Protein AF-A0A355D6Q0-F1 (afdb_monomer_lite)

pLDDT: mean 88.58, std 8.07, range [58.34, 97.62]

Sequence (134 aa):
MRKIKDNILKTILWLSAAITALIIAIIVGYIFKKGFGLVDFNFIFGDYSPTNGGGIFPMIVTTLLTVILSLLISIPIGICGAIYLQEYAKQGRGVKLIRFATESLAGIPSIIYGLFGTVFFVSTLKLQFSIVSG

Radius of gyration: 23.19 Å; chains: 1; bounding box: 44×62×55 Å

Foldseek 3Di:
DVVVVVVVVVVVVVVVVVVVVVVVVVVVVVCCVVCVVLDDPQQDPFADDPPDNGHCPVVVVLVVVLVVVCCVPCVVCVVVVVCCLPPPDDPDPVSVVVVVVVVVVVPDDPVVVLVCLQCVCCVVVVNPDDSRSD

Secondary structure (DSSP, 8-state):
-HHHHHHHHHHHHHHHHHHHHHHHHHHHHHHHHHHGGG--HHHHHSPP-TTTT--SHHHHHHHHHHHHHHHHHHHHHHHHHHHIIIIIS-SSHHHHHHHHHHHHHHTS-HHHHHHHHIIIIIIIS---S-TT--

Structure (mmCIF, N/CA/C/O backbone):
data_AF-A0A355D6Q0-F1
#
_entry.id   AF-A0A355D6Q0-F1
#
loop_
_atom_site.group_PDB
_atom_site.id
_atom_site.type_symbol
_atom_site.label_atom_id
_atom_site.label_alt_id
_atom_site.label_comp_id
_atom_site.label_asym_id
_atom_site.label_entity_id
_atom_site.label_seq_id
_atom_site.pdbx_PDB_ins_code
_atom_site.Cartn_x
_atom_site.Cartn_y
_atom_site.Cartn_z
_atom_site.occupancy
_atom_site.B_iso_or_equiv
_atom_site.auth_seq_id
_atom_site.auth_comp_id
_atom_site.auth_asym_id
_atom_site.auth_atom_id
_atom_site.pdbx_PDB_model_num
ATOM 1 N N . MET A 1 1 ? 5.843 43.152 7.514 1.00 60.09 1 MET A N 1
ATOM 2 C CA . MET A 1 1 ? 6.633 41.939 7.851 1.00 60.09 1 MET A CA 1
ATOM 3 C C . MET A 1 1 ? 5.873 40.617 7.657 1.00 60.09 1 MET A C 1
ATOM 5 O O . MET A 1 1 ? 6.477 39.712 7.103 1.00 60.09 1 MET A O 1
ATOM 9 N N . ARG A 1 2 ? 4.581 40.476 8.026 1.00 73.81 2 ARG A N 1
ATOM 10 C CA . ARG A 1 2 ? 3.807 39.217 7.827 1.00 73.81 2 ARG A CA 1
ATOM 11 C C . ARG A 1 2 ? 3.709 38.773 6.354 1.00 73.81 2 ARG A C 1
ATOM 13 O O . ARG A 1 2 ? 4.181 37.698 6.024 1.00 73.81 2 ARG A O 1
ATOM 20 N N . LYS A 1 3 ? 3.286 39.667 5.449 1.00 76.44 3 LYS A N 1
ATOM 21 C CA . LYS A 1 3 ? 3.151 39.378 4.002 1.00 76.44 3 LYS A CA 1
ATOM 22 C C . LYS A 1 3 ? 4.446 38.910 3.310 1.00 76.44 3 LYS A C 1
ATOM 24 O O . LYS A 1 3 ? 4.389 38.123 2.376 1.00 76.44 3 LYS A O 1
ATOM 29 N N . ILE A 1 4 ? 5.610 39.384 3.768 1.00 82.44 4 ILE A N 1
ATOM 30 C CA . ILE A 1 4 ? 6.917 38.984 3.215 1.00 82.44 4 ILE A CA 1
ATOM 31 C C . ILE A 1 4 ? 7.257 37.556 3.655 1.00 82.44 4 ILE A C 1
ATOM 33 O O . ILE A 1 4 ? 7.656 36.747 2.824 1.00 82.44 4 ILE A O 1
ATOM 37 N N . LYS A 1 5 ? 7.039 37.223 4.936 1.00 84.19 5 LYS A N 1
ATOM 38 C CA . LYS A 1 5 ? 7.227 35.857 5.450 1.00 84.19 5 LYS A CA 1
ATOM 39 C C . LYS A 1 5 ? 6.275 34.867 4.770 1.00 84.19 5 LYS A C 1
ATOM 41 O O . LYS A 1 5 ? 6.716 33.797 4.369 1.00 84.19 5 LYS A O 1
ATOM 46 N N . ASP A 1 6 ? 5.019 35.259 4.559 1.00 89.44 6 ASP A N 1
ATOM 47 C CA . ASP A 1 6 ? 4.021 34.419 3.886 1.00 89.44 6 ASP A CA 1
ATOM 48 C C . ASP A 1 6 ? 4.393 34.138 2.421 1.00 89.44 6 ASP A C 1
ATOM 50 O O . ASP A 1 6 ? 4.266 33.006 1.957 1.00 89.44 6 ASP A O 1
ATOM 54 N N . ASN A 1 7 ? 4.903 35.139 1.695 1.00 90.75 7 ASN A N 1
ATOM 55 C CA . ASN A 1 7 ? 5.364 34.945 0.319 1.00 90.75 7 ASN A CA 1
ATOM 56 C C . ASN A 1 7 ? 6.621 34.070 0.244 1.00 90.75 7 ASN A C 1
ATOM 58 O O . ASN A 1 7 ? 6.696 33.216 -0.631 1.00 90.75 7 ASN A O 1
ATOM 62 N N . ILE A 1 8 ? 7.571 34.221 1.172 1.00 94.12 8 ILE A N 1
ATOM 63 C CA . ILE A 1 8 ? 8.763 33.359 1.230 1.00 94.12 8 ILE A CA 1
ATOM 64 C C . ILE A 1 8 ? 8.361 31.899 1.479 1.00 94.12 8 ILE A C 1
ATOM 66 O O . ILE A 1 8 ? 8.813 31.012 0.757 1.00 94.12 8 ILE A O 1
ATOM 70 N N . LEU A 1 9 ? 7.470 31.646 2.445 1.00 91.75 9 LEU A N 1
ATOM 71 C CA . LEU A 1 9 ? 6.980 30.295 2.740 1.00 91.75 9 LEU A CA 1
ATOM 72 C C . LEU A 1 9 ? 6.238 29.682 1.548 1.00 91.75 9 LEU A C 1
ATOM 74 O O . LEU A 1 9 ? 6.477 28.523 1.213 1.00 91.75 9 LEU A O 1
ATOM 78 N N . LYS A 1 10 ? 5.385 30.457 0.867 1.00 93.88 10 LYS A N 1
ATOM 79 C CA . LYS A 1 10 ? 4.697 29.998 -0.350 1.00 93.88 10 LYS A CA 1
ATOM 80 C C . LYS A 1 10 ? 5.673 29.647 -1.468 1.00 93.88 10 LYS A C 1
ATOM 82 O O . LYS A 1 10 ? 5.492 28.614 -2.104 1.00 93.88 10 LYS A O 1
ATOM 87 N N . THR A 1 11 ? 6.702 30.463 -1.690 1.00 94.44 11 THR A N 1
ATOM 88 C CA . THR A 1 11 ? 7.721 30.187 -2.710 1.00 94.44 11 THR A CA 1
ATOM 89 C C . THR A 1 11 ? 8.505 28.919 -2.383 1.00 94.44 11 THR A C 1
ATOM 91 O O . THR A 1 11 ? 8.705 28.096 -3.268 1.00 94.44 11 THR A O 1
ATOM 94 N N . ILE A 1 12 ? 8.891 28.711 -1.119 1.00 96.00 12 ILE A N 1
ATOM 95 C CA . ILE A 1 12 ? 9.585 27.486 -0.685 1.00 96.00 12 ILE A CA 1
ATOM 96 C C . ILE A 1 12 ? 8.696 26.251 -0.880 1.00 96.00 12 ILE A C 1
ATOM 98 O O . ILE A 1 12 ? 9.161 25.244 -1.410 1.00 96.00 12 ILE A O 1
ATOM 102 N N . LEU A 1 13 ? 7.416 26.331 -0.503 1.00 95.31 13 LEU A N 1
ATOM 103 C CA . LEU A 1 13 ? 6.458 25.238 -0.698 1.00 95.31 13 LEU A CA 1
ATOM 104 C C . LEU A 1 13 ? 6.286 24.894 -2.181 1.00 95.31 13 LEU A C 1
ATOM 106 O O . LEU A 1 13 ? 6.366 23.723 -2.549 1.00 95.31 13 LEU A O 1
ATOM 110 N N . TRP A 1 14 ? 6.104 25.903 -3.037 1.00 96.12 14 TRP A N 1
ATOM 111 C CA . TRP A 1 14 ? 5.982 25.700 -4.481 1.00 96.12 14 TRP A CA 1
ATOM 112 C C . TRP A 1 14 ? 7.258 25.141 -5.106 1.00 96.12 14 TRP A C 1
ATOM 114 O O . TRP A 1 14 ? 7.171 24.247 -5.942 1.00 96.12 14 TRP A O 1
ATOM 124 N N . LEU A 1 15 ? 8.434 25.608 -4.678 1.00 96.94 15 LEU A N 1
ATOM 125 C CA . LEU A 1 15 ? 9.713 25.065 -5.134 1.00 96.94 15 LEU A CA 1
ATOM 126 C C . LEU A 1 15 ? 9.886 23.604 -4.714 1.00 96.94 15 LEU A C 1
ATOM 128 O O . LEU A 1 15 ? 10.253 22.781 -5.545 1.00 96.94 15 LEU A O 1
ATOM 132 N N . SER A 1 16 ? 9.578 23.259 -3.461 1.00 95.31 16 SER A N 1
ATOM 133 C CA . SER A 1 16 ? 9.651 21.873 -2.986 1.00 95.31 16 SER A CA 1
ATOM 134 C C . SER A 1 16 ? 8.710 20.964 -3.775 1.00 95.31 16 SER A C 1
ATOM 136 O O . SER A 1 16 ? 9.127 19.900 -4.227 1.00 95.31 16 SER A O 1
ATOM 138 N N . ALA A 1 17 ? 7.461 21.390 -3.978 1.00 96.06 17 ALA A N 1
ATOM 139 C CA . ALA A 1 17 ? 6.491 20.637 -4.766 1.00 96.06 17 ALA A CA 1
ATOM 140 C C . ALA A 1 17 ? 6.947 20.481 -6.226 1.00 96.06 17 ALA A C 1
ATOM 142 O O . ALA A 1 17 ? 6.855 19.387 -6.782 1.00 96.06 17 ALA A O 1
ATOM 143 N N . ALA A 1 18 ? 7.493 21.544 -6.828 1.00 97.31 18 ALA A N 1
ATOM 144 C CA . ALA A 1 18 ? 8.022 21.516 -8.187 1.00 97.31 18 ALA A CA 1
ATOM 145 C C . ALA A 1 18 ? 9.219 20.565 -8.321 1.00 97.31 18 ALA A C 1
ATOM 147 O O . ALA A 1 18 ? 9.281 19.811 -9.287 1.00 97.31 18 ALA A O 1
ATOM 148 N N . ILE A 1 19 ? 10.133 20.544 -7.346 1.00 97.62 19 ILE A N 1
ATOM 149 C CA . ILE A 1 19 ? 11.274 19.617 -7.328 1.00 97.62 19 ILE A CA 1
ATOM 150 C C . ILE A 1 19 ? 10.784 18.169 -7.238 1.00 97.62 19 ILE A C 1
ATOM 152 O O . ILE A 1 19 ? 11.213 17.333 -8.031 1.00 97.62 19 ILE A O 1
ATOM 156 N N . THR A 1 20 ? 9.860 17.859 -6.324 1.00 96.19 20 THR A N 1
ATOM 157 C CA . THR A 1 20 ? 9.296 16.505 -6.204 1.00 96.19 20 THR A CA 1
ATOM 158 C C . THR A 1 20 ? 8.587 16.079 -7.489 1.00 96.19 20 THR A C 1
ATOM 160 O O . THR A 1 20 ? 8.830 14.981 -7.989 1.00 96.19 20 THR A O 1
ATOM 163 N N . ALA A 1 21 ? 7.758 16.954 -8.062 1.00 97.06 21 ALA A N 1
ATOM 164 C CA . ALA A 1 21 ? 7.066 16.687 -9.319 1.00 97.06 21 ALA A CA 1
ATOM 165 C C . ALA A 1 21 ? 8.050 16.471 -10.480 1.00 97.06 21 ALA A C 1
ATOM 167 O O . ALA A 1 21 ? 7.867 15.551 -11.276 1.00 97.06 21 ALA A O 1
ATOM 168 N N . LEU A 1 22 ? 9.121 17.268 -10.548 1.00 97.56 22 LEU A N 1
ATOM 169 C CA . LEU A 1 22 ? 10.167 17.135 -11.558 1.00 97.56 22 LEU A CA 1
ATOM 170 C C . LEU A 1 22 ? 10.905 15.798 -11.433 1.00 97.56 22 LEU A C 1
ATOM 172 O O . LEU A 1 22 ? 11.119 15.132 -12.441 1.00 97.56 22 LEU A O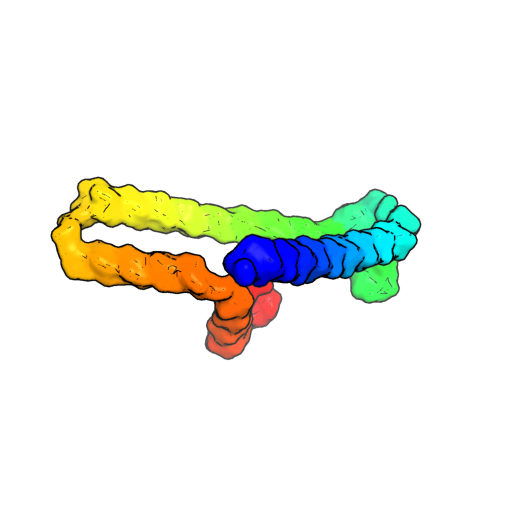 1
ATOM 176 N N . ILE A 1 23 ? 11.258 15.373 -10.216 1.00 97.31 23 ILE A N 1
ATOM 177 C CA . ILE A 1 23 ? 11.908 14.074 -9.982 1.00 97.31 23 ILE A CA 1
ATOM 178 C C . ILE A 1 23 ? 11.001 12.934 -10.452 1.00 97.31 23 ILE A C 1
ATOM 180 O O . ILE A 1 23 ? 11.459 12.052 -11.177 1.00 97.31 23 ILE A O 1
ATOM 184 N N . ILE A 1 24 ? 9.712 12.971 -10.098 1.00 97.00 24 ILE A N 1
ATOM 185 C CA . ILE A 1 24 ? 8.737 11.971 -10.553 1.00 97.00 24 ILE A CA 1
ATOM 186 C C . ILE A 1 24 ? 8.660 11.968 -12.083 1.00 97.00 24 ILE A C 1
ATOM 188 O O . ILE A 1 24 ? 8.744 10.905 -12.694 1.00 97.00 24 ILE A O 1
ATOM 192 N N . ALA A 1 25 ? 8.570 13.141 -12.713 1.00 97.00 25 ALA A N 1
ATOM 193 C CA . ALA A 1 25 ? 8.520 13.258 -14.167 1.00 97.00 25 ALA A CA 1
ATOM 194 C C . ALA A 1 25 ? 9.781 12.692 -14.844 1.00 97.00 25 ALA A C 1
ATOM 196 O O . ALA A 1 25 ? 9.671 11.994 -15.851 1.00 97.00 25 ALA A O 1
ATOM 197 N N . ILE A 1 26 ? 10.968 12.933 -14.275 1.00 97.25 26 ILE A N 1
ATOM 198 C CA . ILE A 1 26 ? 12.234 12.377 -14.770 1.00 97.25 26 ILE A CA 1
ATOM 199 C C . ILE A 1 26 ? 12.241 10.850 -14.652 1.00 97.25 26 ILE A C 1
ATOM 201 O O . ILE A 1 26 ? 12.589 10.175 -15.619 1.00 97.25 26 ILE A O 1
ATOM 205 N N . ILE A 1 27 ? 11.844 10.295 -13.501 1.00 96.00 27 ILE A N 1
ATOM 206 C CA . ILE A 1 27 ? 11.803 8.840 -13.279 1.00 96.00 27 ILE A CA 1
ATOM 207 C C . ILE A 1 27 ? 10.838 8.183 -14.265 1.00 96.00 27 ILE A C 1
ATOM 209 O O . ILE A 1 27 ? 11.204 7.234 -14.956 1.00 96.00 27 ILE A O 1
ATOM 213 N N . VAL A 1 28 ? 9.623 8.718 -14.370 1.00 95.06 28 VAL A N 1
ATOM 214 C CA . VAL A 1 28 ? 8.597 8.206 -15.280 1.00 95.06 28 VAL A CA 1
ATOM 215 C C . VAL A 1 28 ? 9.079 8.299 -16.728 1.00 95.06 28 VAL A C 1
ATOM 217 O O . VAL A 1 28 ? 9.050 7.302 -17.448 1.00 95.06 28 VAL A O 1
ATOM 220 N N . GLY A 1 29 ? 9.611 9.450 -17.146 1.00 95.38 29 GLY A N 1
ATOM 221 C CA . GLY A 1 29 ? 10.160 9.636 -18.490 1.00 95.38 29 GLY A CA 1
ATOM 222 C C . GLY A 1 29 ? 11.315 8.680 -18.806 1.00 95.38 29 GLY A C 1
ATOM 223 O O . GLY A 1 29 ? 11.384 8.135 -19.908 1.00 95.38 29 GLY A O 1
ATOM 224 N N . TYR A 1 30 ? 12.193 8.416 -17.834 1.00 94.00 30 TYR A N 1
ATOM 225 C CA . TYR A 1 30 ? 13.279 7.446 -17.969 1.00 94.00 30 TYR A CA 1
ATOM 226 C C . TYR A 1 30 ? 12.755 6.019 -18.162 1.00 94.00 30 TYR A C 1
ATOM 228 O O . TYR A 1 30 ? 13.229 5.311 -19.054 1.00 94.00 30 TYR A O 1
ATOM 236 N N . ILE A 1 31 ? 11.755 5.615 -17.371 1.00 91.25 31 ILE A N 1
ATOM 237 C CA . ILE A 1 31 ? 11.106 4.301 -17.479 1.00 91.25 31 ILE A CA 1
ATOM 238 C C . ILE A 1 31 ? 10.465 4.140 -18.855 1.00 91.25 31 ILE A C 1
ATOM 240 O O . ILE A 1 31 ? 10.725 3.143 -19.520 1.00 91.25 31 ILE A O 1
ATOM 244 N N . PHE A 1 32 ? 9.698 5.127 -19.327 1.00 90.00 32 PHE A N 1
ATOM 245 C CA . PHE A 1 32 ? 9.079 5.063 -20.652 1.00 90.00 32 PHE A CA 1
ATOM 246 C C . PHE A 1 32 ? 10.119 4.972 -21.766 1.00 90.00 32 PHE A C 1
ATOM 248 O O . PHE A 1 32 ? 10.001 4.118 -22.638 1.00 90.00 32 PHE A O 1
ATOM 255 N N . LYS A 1 33 ? 11.180 5.787 -21.719 1.00 90.69 33 LYS A N 1
ATOM 256 C CA . LYS A 1 33 ? 12.228 5.762 -22.748 1.00 90.69 33 LYS A CA 1
ATOM 257 C C . LYS A 1 33 ? 12.941 4.407 -22.829 1.00 90.69 33 LYS A C 1
ATOM 259 O O . LYS A 1 33 ? 13.278 3.973 -23.925 1.00 90.69 33 LYS A O 1
ATOM 264 N N . LYS A 1 34 ? 13.176 3.743 -21.691 1.00 85.62 34 LYS A N 1
ATOM 265 C CA . LYS A 1 34 ? 13.791 2.403 -21.646 1.00 85.62 34 LYS A CA 1
ATOM 266 C C . LYS A 1 34 ? 12.805 1.272 -21.938 1.00 85.62 34 LYS A C 1
ATOM 268 O O . LYS A 1 34 ? 13.215 0.251 -22.472 1.00 85.62 34 LYS A O 1
ATOM 273 N N . GLY A 1 35 ? 11.542 1.444 -21.560 1.00 82.06 35 GLY A N 1
ATOM 274 C CA . GLY A 1 35 ? 10.514 0.412 -21.633 1.00 82.06 35 GLY A CA 1
ATOM 275 C C . GLY A 1 35 ? 9.778 0.353 -22.966 1.00 82.06 35 GLY A C 1
ATOM 276 O O . GLY A 1 35 ? 9.338 -0.723 -23.341 1.00 82.06 35 GLY A O 1
ATOM 277 N N . PHE A 1 36 ? 9.666 1.462 -23.707 1.00 81.12 36 PHE A N 1
ATOM 278 C CA . PHE A 1 36 ? 8.803 1.549 -24.895 1.00 81.12 36 PHE A CA 1
ATOM 279 C C . PHE A 1 36 ? 9.110 0.490 -25.967 1.00 81.12 36 PHE A C 1
ATOM 281 O O . PHE A 1 36 ? 8.190 -0.046 -26.568 1.00 81.12 36 PHE A O 1
ATOM 288 N N . GLY A 1 37 ? 10.386 0.148 -26.173 1.00 77.69 37 GLY 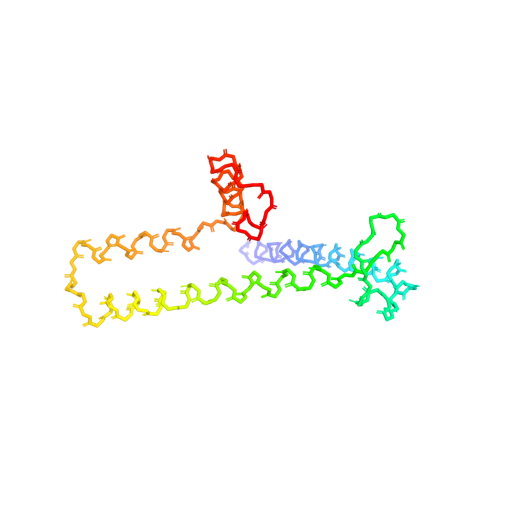A N 1
ATOM 289 C CA . GLY A 1 37 ? 10.797 -0.880 -27.140 1.00 77.69 37 GLY A CA 1
ATOM 290 C C . GLY A 1 37 ? 10.675 -2.328 -26.649 1.00 77.69 37 GLY A C 1
ATOM 291 O O . GLY A 1 37 ? 11.061 -3.230 -27.379 1.00 77.69 37 GLY A O 1
ATOM 292 N N . LEU A 1 38 ? 10.205 -2.546 -25.418 1.00 76.56 38 LEU A N 1
ATOM 293 C CA . LEU A 1 38 ? 10.065 -3.861 -24.777 1.00 76.56 38 LEU A CA 1
ATOM 294 C C . LEU A 1 38 ? 8.591 -4.233 -24.527 1.00 76.56 38 LEU A C 1
ATOM 296 O O . LEU A 1 38 ? 8.312 -5.301 -23.986 1.00 76.56 38 LEU A O 1
ATOM 300 N N . VAL A 1 39 ? 7.642 -3.350 -24.871 1.00 79.31 39 VAL A N 1
ATOM 301 C CA . VAL A 1 39 ? 6.203 -3.578 -24.663 1.00 79.31 39 VAL A CA 1
ATOM 302 C C . VAL A 1 39 ? 5.629 -4.369 -25.838 1.00 79.31 39 VAL A C 1
ATOM 304 O O . VAL A 1 39 ? 5.068 -3.800 -26.770 1.00 79.31 39 VAL A O 1
ATOM 307 N N . ASP A 1 40 ? 5.741 -5.691 -25.762 1.00 83.62 40 ASP A N 1
ATOM 308 C CA . ASP A 1 40 ? 5.123 -6.629 -26.704 1.00 83.62 40 ASP A CA 1
ATOM 309 C C . ASP A 1 40 ? 3.999 -7.446 -26.048 1.00 83.62 40 ASP A C 1
ATOM 311 O O . ASP A 1 40 ? 3.814 -7.449 -24.831 1.00 83.62 40 ASP A O 1
ATOM 315 N N . PHE A 1 41 ? 3.253 -8.221 -26.838 1.00 81.81 41 PHE A N 1
ATOM 316 C CA . PHE A 1 41 ? 2.231 -9.131 -26.301 1.00 81.81 41 PHE A CA 1
ATOM 317 C C . PHE A 1 41 ? 2.818 -10.136 -25.288 1.00 81.81 41 PHE A C 1
ATOM 319 O O . PHE A 1 41 ? 2.216 -10.412 -24.249 1.00 81.81 41 PHE A O 1
ATOM 326 N N . ASN A 1 42 ? 4.044 -10.607 -25.542 1.00 83.31 42 ASN A N 1
ATOM 327 C CA . ASN A 1 42 ? 4.794 -11.474 -24.629 1.00 83.31 42 ASN A CA 1
ATOM 328 C C . ASN A 1 42 ? 5.234 -10.761 -23.343 1.00 83.31 42 ASN A C 1
ATOM 330 O O . ASN A 1 42 ? 5.420 -11.414 -22.324 1.00 83.31 42 ASN A O 1
ATOM 334 N N . PHE A 1 43 ? 5.357 -9.433 -23.342 1.00 84.25 43 PHE A N 1
ATOM 335 C CA . PHE A 1 43 ? 5.619 -8.694 -22.109 1.00 84.25 43 PHE A CA 1
ATOM 336 C C . PHE A 1 43 ? 4.411 -8.756 -21.167 1.00 84.25 43 PHE A C 1
ATOM 338 O O . PHE A 1 43 ? 4.577 -8.882 -19.958 1.00 84.25 43 PHE A O 1
ATOM 345 N N . ILE A 1 44 ? 3.187 -8.725 -21.704 1.00 85.69 44 ILE A N 1
ATOM 346 C CA . ILE A 1 44 ? 1.966 -8.753 -20.887 1.00 85.69 44 ILE A CA 1
ATOM 347 C C . ILE A 1 44 ? 1.606 -10.174 -20.450 1.00 85.69 44 ILE A C 1
ATOM 349 O O . ILE A 1 44 ? 1.271 -10.358 -19.284 1.00 85.69 44 ILE A O 1
ATOM 353 N N . PHE A 1 45 ? 1.665 -11.153 -21.360 1.00 85.81 45 PHE A N 1
ATOM 354 C CA . PHE A 1 45 ? 1.181 -12.525 -21.127 1.00 85.81 45 PHE A CA 1
ATOM 355 C C . PHE A 1 45 ? 2.281 -13.578 -20.976 1.00 85.81 45 PHE A C 1
ATOM 357 O O . PHE A 1 45 ? 1.978 -14.731 -20.686 1.00 85.81 45 PHE A O 1
ATOM 364 N N . GLY A 1 46 ? 3.540 -13.211 -21.198 1.00 83.75 46 GLY A N 1
ATOM 365 C CA . GLY A 1 46 ? 4.654 -14.140 -21.075 1.00 83.75 46 GLY A CA 1
ATOM 366 C C . GLY A 1 46 ? 4.956 -14.503 -19.627 1.00 83.75 46 GLY A C 1
ATOM 367 O O . GLY A 1 46 ? 4.614 -13.785 -18.681 1.00 83.75 46 GLY A O 1
ATOM 368 N N . ASP A 1 47 ? 5.656 -15.620 -19.472 1.00 82.62 47 ASP A N 1
ATOM 369 C CA . ASP A 1 47 ? 6.132 -16.071 -18.175 1.00 82.62 47 ASP A CA 1
ATOM 370 C C . ASP A 1 47 ? 7.220 -15.149 -17.626 1.00 82.62 47 ASP A C 1
ATOM 372 O O . ASP A 1 47 ? 8.016 -14.549 -18.360 1.00 82.62 47 ASP A O 1
ATOM 376 N N . TYR A 1 48 ? 7.274 -15.067 -16.299 1.00 81.44 48 TYR A N 1
ATOM 377 C CA . TYR A 1 48 ? 8.329 -14.336 -15.622 1.00 81.44 48 TYR A CA 1
ATOM 378 C C . TYR A 1 48 ? 9.684 -15.015 -15.861 1.00 81.44 48 TYR A C 1
ATOM 380 O O . TYR A 1 48 ? 9.873 -16.198 -15.583 1.00 81.44 48 TYR A O 1
ATOM 388 N N . SER A 1 49 ? 10.652 -14.234 -16.332 1.00 78.94 49 SER A N 1
ATOM 389 C CA . SER A 1 49 ? 12.038 -14.647 -16.515 1.00 78.94 49 SER A CA 1
ATOM 390 C C . SER A 1 49 ? 12.953 -13.517 -16.043 1.00 78.94 49 SER A C 1
ATOM 392 O O . SER A 1 49 ? 12.896 -12.421 -16.609 1.00 78.94 49 SER A O 1
ATOM 394 N N . PRO A 1 50 ? 13.811 -13.758 -15.036 1.00 68.94 50 PRO A N 1
ATOM 395 C CA . PRO A 1 50 ? 14.692 -12.731 -14.483 1.00 68.94 50 PRO A CA 1
ATOM 396 C C . PRO A 1 50 ? 15.816 -12.305 -15.440 1.00 68.94 50 PRO A C 1
ATOM 398 O O . PRO A 1 50 ? 16.462 -11.290 -15.196 1.00 68.94 50 PRO A O 1
ATOM 401 N N . THR A 1 51 ? 16.068 -13.056 -16.517 1.00 67.44 51 THR A N 1
ATOM 402 C CA . THR A 1 51 ? 17.250 -12.857 -17.376 1.00 67.44 51 THR A CA 1
ATOM 403 C C . THR A 1 51 ? 16.904 -12.365 -18.784 1.00 67.44 51 THR A C 1
ATOM 405 O O . THR A 1 51 ? 17.694 -11.631 -19.367 1.00 67.44 51 THR A O 1
ATOM 408 N N . ASN A 1 52 ? 15.723 -12.701 -19.318 1.00 62.91 52 ASN A N 1
ATOM 409 C CA . ASN A 1 52 ? 15.418 -12.533 -20.749 1.00 62.91 52 ASN A CA 1
ATOM 410 C C . ASN A 1 52 ? 14.213 -11.625 -21.043 1.00 62.91 52 ASN A C 1
ATOM 412 O O . ASN A 1 52 ? 13.515 -11.837 -22.028 1.00 62.91 52 ASN A O 1
ATOM 416 N N . GLY A 1 53 ? 13.950 -10.623 -20.199 1.00 64.19 53 GLY A N 1
ATOM 417 C CA . GLY A 1 53 ? 12.811 -9.721 -20.413 1.00 64.19 53 GLY A CA 1
ATOM 418 C C . GLY A 1 53 ? 11.471 -10.450 -20.294 1.00 64.19 53 GLY A C 1
ATOM 419 O O . GLY A 1 53 ? 10.612 -10.313 -21.159 1.00 64.19 53 GLY A O 1
ATOM 420 N N . GLY A 1 54 ? 11.329 -11.274 -19.251 1.00 74.38 54 GLY A N 1
ATOM 421 C CA . GLY A 1 54 ? 10.104 -12.030 -19.016 1.00 74.38 54 GLY A CA 1
ATOM 422 C C . GLY A 1 54 ? 8.880 -11.149 -18.778 1.00 74.38 54 GLY A C 1
ATOM 423 O O . GLY A 1 54 ? 8.987 -9.951 -18.504 1.00 74.38 54 GLY A O 1
ATOM 424 N N . GLY A 1 55 ? 7.710 -11.767 -18.886 1.00 85.06 55 GLY A N 1
ATOM 425 C CA . GLY A 1 55 ? 6.444 -11.063 -18.802 1.00 85.06 55 GLY A CA 1
ATOM 426 C C . GLY A 1 55 ? 6.045 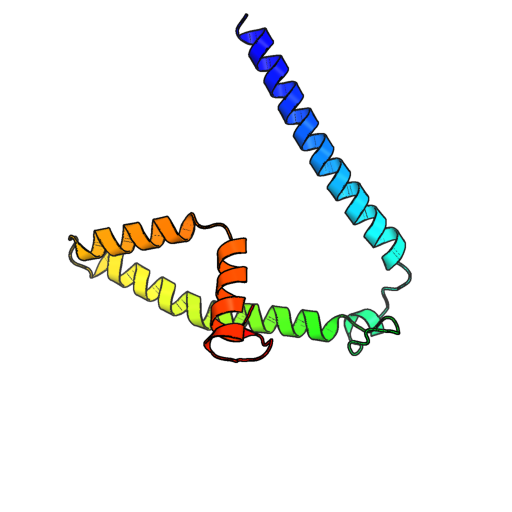-10.672 -17.380 1.00 85.06 55 GLY A C 1
ATOM 427 O O . GLY A 1 55 ? 6.522 -11.211 -16.376 1.00 85.06 55 GLY A O 1
ATOM 428 N N . ILE A 1 56 ? 5.129 -9.710 -17.305 1.00 88.88 56 ILE A N 1
ATOM 429 C CA . ILE A 1 56 ? 4.564 -9.182 -16.057 1.00 88.88 56 ILE A CA 1
ATOM 430 C C . ILE A 1 56 ? 3.279 -9.905 -15.634 1.00 88.88 56 ILE A C 1
ATOM 432 O O . ILE A 1 56 ? 2.704 -9.566 -14.598 1.00 88.88 56 ILE A O 1
ATOM 436 N N . PHE A 1 57 ? 2.835 -10.916 -16.392 1.00 89.81 57 PHE A N 1
ATOM 437 C CA . PHE A 1 57 ? 1.591 -11.642 -16.128 1.00 89.81 57 PHE A CA 1
ATOM 438 C C . PHE A 1 57 ? 1.497 -12.174 -14.689 1.00 89.81 57 PHE A C 1
ATOM 440 O O . PHE A 1 57 ? 0.503 -11.876 -14.018 1.00 89.81 57 PHE A O 1
ATOM 447 N N . PRO A 1 58 ? 2.524 -12.859 -14.135 1.00 89.00 58 PRO A N 1
ATOM 448 C CA . PRO A 1 58 ? 2.440 -13.375 -12.770 1.00 89.00 58 PRO A CA 1
ATOM 449 C C . PRO A 1 58 ? 2.333 -12.265 -11.718 1.00 89.00 58 PRO A C 1
ATOM 451 O O . PRO A 1 58 ? 1.679 -12.458 -10.694 1.00 89.00 58 PRO A O 1
ATOM 454 N N . MET A 1 59 ? 2.917 -11.086 -11.968 1.00 89.56 59 MET A N 1
ATOM 455 C CA . MET A 1 59 ? 2.820 -9.933 -11.063 1.00 89.56 59 MET A CA 1
ATOM 456 C C . MET A 1 59 ? 1.411 -9.339 -11.069 1.00 89.56 59 MET A C 1
ATOM 458 O O . MET A 1 59 ? 0.885 -9.004 -10.006 1.00 89.56 59 MET A O 1
ATOM 462 N N . ILE A 1 60 ? 0.778 -9.253 -12.246 1.00 90.88 60 ILE A N 1
ATOM 463 C CA . ILE A 1 60 ? -0.612 -8.799 -12.384 1.00 90.88 60 ILE A CA 1
ATOM 464 C C . ILE A 1 60 ? -1.544 -9.766 -11.651 1.00 90.88 60 ILE A C 1
ATOM 466 O O . ILE A 1 60 ? -2.338 -9.336 -10.816 1.00 90.88 60 ILE A O 1
ATOM 470 N N . VAL A 1 61 ? -1.418 -11.070 -11.919 1.00 91.75 61 VAL A N 1
ATOM 471 C CA . VAL A 1 61 ? -2.247 -12.106 -11.287 1.00 91.75 61 VAL A CA 1
ATOM 472 C C . VAL A 1 61 ? -2.069 -12.096 -9.772 1.00 91.75 61 VAL A C 1
ATOM 474 O O . VAL A 1 61 ? -3.061 -12.078 -9.047 1.00 91.75 61 VAL A O 1
ATOM 477 N N . THR A 1 62 ? -0.827 -12.040 -9.287 1.00 90.00 62 THR A N 1
ATOM 478 C CA . THR A 1 62 ? -0.541 -11.987 -7.847 1.00 90.00 62 THR A CA 1
ATOM 479 C C . THR A 1 62 ? -1.154 -10.739 -7.216 1.00 90.00 62 THR A C 1
ATOM 481 O O . THR A 1 62 ? -1.855 -10.855 -6.219 1.00 90.00 62 THR A O 1
ATOM 484 N N . THR A 1 63 ? -0.995 -9.563 -7.832 1.00 92.44 63 THR A N 1
ATOM 485 C CA . THR A 1 63 ? -1.584 -8.310 -7.326 1.00 92.44 63 THR A CA 1
ATOM 486 C C . THR A 1 63 ? -3.108 -8.394 -7.247 1.00 92.44 63 THR A C 1
ATOM 488 O O . THR A 1 63 ? -3.697 -8.034 -6.228 1.00 92.44 63 THR A O 1
ATOM 491 N N . LEU A 1 64 ? -3.759 -8.901 -8.299 1.00 94.75 64 LEU A N 1
ATOM 492 C CA . LEU A 1 64 ? -5.213 -9.060 -8.326 1.00 94.75 64 LEU A CA 1
ATOM 493 C C . LEU A 1 64 ? -5.696 -10.049 -7.264 1.00 94.75 64 LEU A C 1
ATOM 495 O O . LEU A 1 64 ? -6.656 -9.752 -6.555 1.00 94.75 64 LEU A O 1
ATOM 499 N N . LEU A 1 65 ? -5.023 -11.192 -7.115 1.00 93.62 65 LEU A N 1
ATOM 500 C CA . LEU A 1 65 ? -5.349 -12.174 -6.083 1.00 93.62 65 LEU A CA 1
ATOM 501 C C . LEU A 1 65 ? -5.191 -11.588 -4.679 1.00 93.62 65 LEU A C 1
ATOM 503 O O . LEU A 1 65 ? -6.104 -11.741 -3.868 1.00 93.62 65 LEU A O 1
ATOM 507 N N . THR A 1 66 ? -4.097 -10.872 -4.402 1.00 92.00 66 THR A N 1
ATOM 508 C CA . THR A 1 66 ? -3.880 -10.202 -3.110 1.00 92.00 66 THR A CA 1
ATOM 509 C C . THR A 1 66 ? -4.993 -9.201 -2.818 1.00 92.00 66 THR A C 1
ATOM 511 O O . THR A 1 66 ? -5.547 -9.207 -1.718 1.00 92.00 66 THR A O 1
ATOM 514 N N . VAL A 1 67 ? -5.376 -8.372 -3.796 1.00 94.12 67 VAL A N 1
ATOM 515 C CA . VAL A 1 67 ? -6.466 -7.395 -3.638 1.00 94.12 67 VAL A CA 1
ATOM 516 C C . VAL A 1 67 ? -7.798 -8.097 -3.381 1.00 94.12 67 VAL A C 1
ATOM 518 O O . VAL A 1 67 ? -8.492 -7.746 -2.431 1.00 94.12 67 VAL A O 1
ATOM 521 N N . ILE A 1 68 ? -8.150 -9.109 -4.176 1.00 95.81 68 ILE A N 1
ATOM 522 C CA . ILE A 1 68 ? -9.419 -9.837 -4.038 1.00 95.81 68 ILE A CA 1
ATOM 523 C C . ILE A 1 68 ? -9.502 -10.532 -2.678 1.00 95.81 68 ILE A C 1
ATOM 525 O O . ILE A 1 68 ? -10.501 -10.375 -1.979 1.00 95.81 68 ILE A O 1
ATOM 529 N N . LEU A 1 69 ? -8.457 -11.259 -2.274 1.00 93.69 69 LEU A N 1
ATOM 530 C CA . LEU A 1 69 ? -8.403 -11.928 -0.972 1.00 93.69 69 LEU A CA 1
ATOM 531 C C . LEU A 1 69 ? -8.498 -10.923 0.180 1.00 93.69 69 LEU A C 1
ATOM 533 O O . LEU A 1 69 ? -9.254 -11.144 1.126 1.00 93.69 69 LEU A O 1
ATOM 537 N N . SER A 1 70 ? -7.791 -9.796 0.074 1.00 92.62 70 SER A N 1
ATOM 538 C CA . SER A 1 70 ? -7.848 -8.729 1.077 1.00 92.62 70 SER A CA 1
ATOM 539 C C . SER A 1 70 ? -9.260 -8.161 1.198 1.00 92.62 70 SER A C 1
ATOM 541 O O . SER A 1 70 ? -9.784 -8.050 2.301 1.00 92.62 70 SER A O 1
ATOM 543 N N . LEU A 1 71 ? -9.923 -7.857 0.078 1.00 95.25 71 LEU A N 1
ATOM 544 C CA . LEU A 1 71 ? -11.291 -7.331 0.084 1.00 95.25 71 LEU A CA 1
ATOM 545 C C . LEU A 1 71 ? -12.296 -8.355 0.619 1.00 95.25 71 LEU A C 1
ATOM 547 O O . LEU A 1 71 ? -13.138 -7.999 1.441 1.00 95.25 71 LEU A O 1
ATOM 551 N N . LEU A 1 72 ? -12.187 -9.621 0.208 1.00 96.44 72 LEU A N 1
ATOM 552 C CA . LEU A 1 72 ? -13.072 -10.698 0.662 1.00 96.44 72 LEU A CA 1
ATOM 553 C C . LEU A 1 72 ? -13.049 -10.881 2.179 1.00 96.44 72 LEU A C 1
ATOM 555 O O . LEU A 1 72 ? -14.073 -11.232 2.754 1.00 96.44 72 LEU A O 1
ATOM 559 N N . ILE A 1 73 ? -11.909 -10.641 2.827 1.00 94.38 73 ILE A N 1
ATOM 560 C CA . ILE A 1 73 ? -11.768 -10.773 4.280 1.00 94.38 73 ILE A CA 1
ATOM 561 C C . ILE A 1 73 ? -12.089 -9.445 4.979 1.00 94.38 73 ILE A C 1
ATOM 563 O O . ILE A 1 73 ? -12.872 -9.410 5.929 1.00 94.38 73 ILE A O 1
ATOM 567 N N . SER A 1 74 ? -11.513 -8.333 4.516 1.00 94.38 74 SER A N 1
ATOM 568 C CA . SER A 1 74 ? -11.620 -7.039 5.195 1.00 94.38 74 SER A CA 1
ATOM 569 C C . SER A 1 74 ? -13.003 -6.403 5.079 1.00 94.38 74 SER A C 1
ATOM 571 O O . SER A 1 74 ? -13.456 -5.799 6.049 1.00 94.38 74 SER A O 1
ATOM 573 N N . ILE A 1 75 ? -13.695 -6.537 3.940 1.00 96.81 75 ILE A N 1
ATOM 574 C CA . ILE A 1 75 ? -15.031 -5.949 3.747 1.00 96.81 75 ILE A CA 1
ATOM 575 C C . ILE A 1 75 ? -16.055 -6.516 4.738 1.00 96.81 75 ILE A C 1
ATOM 577 O O . ILE A 1 75 ? -16.647 -5.717 5.466 1.00 96.81 75 ILE A O 1
ATOM 581 N N . PRO A 1 76 ? -16.298 -7.841 4.818 1.00 96.50 76 PRO A N 1
ATOM 582 C CA . PRO A 1 76 ? -17.330 -8.359 5.712 1.00 96.50 76 PRO A CA 1
ATOM 583 C C . PRO A 1 76 ? -17.012 -8.052 7.175 1.00 96.50 76 PRO A C 1
ATOM 585 O O . PRO A 1 76 ? -17.887 -7.593 7.903 1.00 96.50 76 PRO A O 1
ATOM 588 N N . ILE A 1 77 ? -15.756 -8.213 7.600 1.00 95.50 77 ILE A N 1
ATOM 589 C CA . ILE A 1 77 ? -15.344 -7.915 8.979 1.00 95.50 77 ILE A CA 1
ATOM 590 C C . ILE A 1 77 ? -15.512 -6.420 9.286 1.00 95.50 77 ILE A C 1
ATOM 592 O O . ILE A 1 77 ? -16.054 -6.062 10.332 1.00 95.50 77 ILE A O 1
ATOM 596 N N . GLY A 1 78 ? -15.091 -5.545 8.368 1.00 94.50 78 GLY A N 1
ATOM 597 C CA . GLY A 1 78 ? -15.180 -4.096 8.525 1.00 94.50 78 GLY A CA 1
ATOM 598 C C . GLY A 1 78 ? -16.621 -3.596 8.578 1.00 94.50 78 GLY A C 1
ATOM 599 O O . GLY A 1 78 ? -16.976 -2.846 9.486 1.00 94.50 78 GLY A O 1
ATOM 600 N N . ILE A 1 79 ? -17.473 -4.053 7.654 1.00 96.19 79 ILE A N 1
ATOM 601 C CA . ILE A 1 79 ? -18.885 -3.654 7.595 1.00 96.19 79 ILE A CA 1
ATOM 602 C C . ILE A 1 79 ? -19.650 -4.205 8.800 1.00 96.19 79 ILE A C 1
ATOM 604 O O . ILE A 1 79 ? -20.327 -3.440 9.485 1.00 96.19 79 ILE A O 1
ATOM 608 N N . CYS A 1 80 ? -19.531 -5.502 9.105 1.00 94.94 80 CYS A N 1
ATOM 609 C CA . CYS A 1 80 ? -20.225 -6.093 10.251 1.00 94.94 80 CYS A CA 1
ATOM 610 C C . CYS A 1 80 ? -19.773 -5.456 11.570 1.00 94.94 80 CYS A C 1
ATOM 612 O O . CYS A 1 80 ? -20.611 -5.147 12.418 1.00 94.94 80 CYS A O 1
ATOM 614 N N . GLY A 1 81 ? -18.469 -5.205 11.730 1.00 93.25 81 GLY A N 1
ATOM 615 C CA . GLY A 1 81 ? -17.925 -4.509 12.894 1.00 93.25 81 GLY A CA 1
ATOM 616 C C . GLY A 1 81 ? -18.460 -3.082 13.021 1.00 93.25 81 GLY A C 1
ATOM 617 O O . GLY A 1 81 ? -18.891 -2.684 14.104 1.00 93.25 81 GLY A O 1
ATOM 618 N N . ALA A 1 82 ? -18.500 -2.329 11.919 1.00 91.81 82 ALA A N 1
ATOM 619 C CA . ALA A 1 82 ? -19.027 -0.967 11.902 1.00 91.81 82 ALA A CA 1
ATOM 620 C C . ALA A 1 82 ? -20.524 -0.922 12.248 1.00 91.81 82 ALA A C 1
ATOM 622 O O . ALA A 1 82 ? -20.920 -0.146 13.118 1.00 91.81 82 ALA A O 1
ATOM 623 N N . ILE A 1 83 ? -21.339 -1.787 11.631 1.00 94.31 83 ILE A N 1
ATOM 624 C CA . ILE A 1 83 ? -22.781 -1.885 11.912 1.00 94.31 83 ILE A CA 1
ATOM 625 C C . ILE A 1 83 ? -23.010 -2.249 13.381 1.00 94.31 83 ILE A C 1
ATOM 627 O O . ILE A 1 83 ? -23.797 -1.594 14.061 1.00 94.31 83 ILE A O 1
ATOM 631 N N . TYR A 1 84 ? -22.299 -3.253 13.903 1.00 92.88 84 TYR A N 1
ATOM 632 C CA . TYR A 1 84 ? -22.448 -3.664 15.298 1.00 92.88 84 TYR A CA 1
ATOM 633 C C . TYR A 1 84 ? -22.113 -2.528 16.271 1.00 92.88 84 TYR A C 1
ATOM 635 O O . TYR A 1 84 ? -22.879 -2.258 17.195 1.00 92.88 84 TYR A O 1
ATOM 643 N N . LEU A 1 85 ? -20.993 -1.832 16.060 1.00 90.81 85 LEU A N 1
ATOM 644 C CA . LEU A 1 85 ? -20.549 -0.750 16.944 1.00 90.81 85 LEU A CA 1
ATOM 645 C C . LEU A 1 85 ? -21.437 0.499 16.882 1.00 90.81 85 LEU A C 1
ATOM 647 O O . LEU A 1 85 ? -21.467 1.262 17.852 1.00 90.81 85 LEU A O 1
ATOM 651 N N . GLN A 1 86 ? -22.109 0.724 15.753 1.00 88.38 86 GLN A N 1
ATOM 652 C CA . GLN A 1 86 ? -22.950 1.896 15.540 1.00 88.38 86 GLN A CA 1
ATOM 653 C C . GLN A 1 86 ? -24.398 1.665 15.984 1.00 88.38 86 GLN A C 1
ATOM 655 O O . GLN A 1 86 ? -24.946 2.513 16.681 1.00 88.38 86 GLN A O 1
ATOM 660 N N . GLU A 1 87 ? -24.990 0.523 15.626 1.00 89.75 87 GLU A N 1
ATOM 661 C CA . GLU A 1 87 ? -26.423 0.262 15.825 1.00 89.75 87 GLU A CA 1
ATOM 662 C C . GLU A 1 87 ? -26.723 -0.568 17.080 1.00 89.75 87 GLU A C 1
ATOM 664 O O . GLU A 1 87 ? -27.717 -0.334 17.763 1.00 89.75 87 GLU A O 1
ATOM 669 N N . TYR A 1 88 ? -25.869 -1.537 17.421 1.00 88.19 88 TYR A N 1
ATOM 670 C CA . TYR A 1 88 ? -26.195 -2.547 18.440 1.00 88.19 88 TYR A CA 1
ATOM 671 C C . TYR A 1 88 ? -25.400 -2.391 19.741 1.00 88.19 88 TYR A C 1
ATOM 673 O O . TYR A 1 88 ? -25.875 -2.755 20.821 1.00 88.19 88 TYR A O 1
ATOM 681 N N . ALA A 1 89 ? -24.177 -1.866 19.674 1.00 87.75 89 ALA A N 1
ATOM 682 C CA . ALA A 1 89 ? -23.302 -1.783 20.831 1.00 87.75 89 ALA A CA 1
ATOM 683 C C . ALA A 1 89 ? -23.760 -0.692 21.812 1.00 87.75 89 ALA A C 1
ATOM 685 O O . ALA A 1 89 ? -23.870 0.489 21.472 1.00 87.75 89 ALA A O 1
ATOM 686 N N . LYS A 1 90 ? -23.947 -1.071 23.083 1.00 84.75 90 LYS A N 1
ATOM 687 C CA . LYS A 1 90 ? -24.189 -0.106 24.162 1.00 84.75 90 LYS A CA 1
ATOM 688 C C . LYS A 1 90 ? -22.975 0.811 24.300 1.00 84.75 90 LYS A C 1
ATOM 690 O O . LYS A 1 90 ? -21.874 0.358 24.623 1.00 84.75 90 LYS A O 1
ATOM 695 N N . GLN A 1 91 ? -23.192 2.102 24.069 1.00 83.69 91 GLN A N 1
ATOM 696 C CA . GLN A 1 91 ? -22.149 3.119 24.144 1.00 83.69 91 GLN A CA 1
ATOM 697 C C . GLN A 1 91 ? -21.534 3.126 25.552 1.00 83.69 91 GLN A C 1
ATOM 699 O O . GLN A 1 91 ? -22.206 3.381 26.550 1.00 83.69 91 GLN A O 1
ATOM 704 N N . GLY A 1 92 ? -20.248 2.789 25.643 1.00 87.81 92 GLY A N 1
ATOM 705 C CA . GLY A 1 92 ? -19.566 2.533 26.910 1.00 87.81 92 GLY A CA 1
ATOM 706 C C . GLY A 1 92 ? -18.051 2.436 26.749 1.00 87.81 92 GLY A C 1
ATOM 707 O O . GLY A 1 92 ? -17.503 2.740 25.689 1.00 87.81 92 GLY A O 1
ATOM 708 N N . ARG A 1 93 ? -17.349 2.010 27.809 1.00 87.88 93 ARG A N 1
ATOM 709 C CA . ARG A 1 93 ? -15.871 1.945 27.823 1.00 87.88 93 ARG A CA 1
ATOM 710 C C . ARG A 1 93 ? -15.312 1.022 26.732 1.00 87.88 93 ARG A C 1
ATOM 712 O O . ARG A 1 93 ? -14.312 1.375 26.120 1.00 87.88 93 ARG A O 1
ATOM 719 N N . GLY A 1 94 ? -15.985 -0.097 26.447 1.00 88.88 94 GLY A N 1
ATOM 720 C CA . GLY A 1 94 ? -15.584 -1.036 25.391 1.00 88.88 94 GLY A CA 1
ATOM 721 C C . GLY A 1 94 ? -15.622 -0.417 23.990 1.00 88.88 94 GLY A C 1
ATOM 722 O O . GLY A 1 94 ? -14.627 -0.464 23.277 1.00 88.88 94 GLY A O 1
ATOM 723 N N . VAL A 1 95 ? -16.724 0.250 23.623 1.00 91.44 95 VAL A N 1
ATOM 724 C CA . VAL A 1 95 ? -16.849 0.937 22.321 1.00 91.44 95 VAL A CA 1
ATOM 725 C C . VAL A 1 95 ? -15.814 2.057 22.182 1.00 91.44 95 VAL A C 1
ATOM 727 O O . VAL A 1 95 ? -15.204 2.197 21.125 1.00 91.44 95 VAL A O 1
ATOM 730 N N . LYS A 1 96 ? -15.561 2.823 23.256 1.00 91.06 96 LYS A N 1
ATOM 731 C CA . LYS A 1 96 ? -14.526 3.872 23.264 1.00 91.06 96 LYS A CA 1
ATOM 732 C C . LYS A 1 96 ? -13.120 3.307 23.045 1.00 91.06 96 LYS A C 1
ATOM 734 O O . LYS A 1 96 ? -12.362 3.890 22.279 1.00 91.06 96 LYS A O 1
ATOM 739 N N . LEU A 1 97 ? -12.787 2.181 23.681 1.00 94.31 97 LEU A N 1
ATOM 740 C CA . LEU A 1 97 ? -11.493 1.517 23.500 1.00 94.31 97 LEU A CA 1
ATOM 741 C C . LEU A 1 97 ? -11.311 1.039 22.054 1.00 94.31 97 LEU A C 1
ATOM 743 O O . LEU A 1 97 ? -10.265 1.283 21.462 1.00 94.31 97 LEU A O 1
ATOM 747 N N . ILE A 1 98 ? -12.334 0.395 21.482 1.00 92.69 98 ILE A N 1
ATOM 748 C CA . ILE A 1 98 ? -12.281 -0.099 20.101 1.00 92.69 98 ILE A CA 1
ATOM 749 C C . ILE A 1 98 ? -12.110 1.069 19.127 1.00 92.69 98 ILE A C 1
ATOM 751 O O . ILE A 1 98 ? -11.217 1.015 18.289 1.00 92.69 98 ILE A O 1
ATOM 755 N N . ARG A 1 99 ? -12.894 2.148 19.277 1.00 90.94 99 ARG A N 1
ATOM 756 C CA . ARG A 1 99 ? -12.757 3.354 18.441 1.00 90.94 99 ARG A CA 1
ATOM 757 C C . ARG A 1 99 ? -11.355 3.954 18.532 1.00 90.94 99 ARG A C 1
ATOM 759 O O . ARG A 1 99 ? -10.735 4.191 17.501 1.00 90.94 99 ARG A O 1
ATOM 766 N N . PHE A 1 100 ? -10.825 4.103 19.746 1.00 93.56 100 PHE A N 1
ATOM 767 C CA . PHE A 1 100 ? -9.462 4.591 19.958 1.00 93.56 100 PHE A CA 1
ATOM 768 C C . PHE A 1 100 ? -8.411 3.702 19.277 1.00 93.56 100 PHE A C 1
ATOM 770 O O . PHE A 1 100 ? -7.497 4.211 18.628 1.00 93.56 100 PHE A O 1
ATOM 777 N N . ALA A 1 101 ? -8.548 2.376 19.376 1.00 93.50 101 ALA A N 1
ATOM 778 C CA . ALA A 1 101 ? -7.650 1.438 18.710 1.00 93.50 101 ALA A CA 1
ATOM 779 C C . ALA A 1 101 ? -7.743 1.547 17.180 1.00 93.50 101 ALA A C 1
ATOM 781 O O . ALA A 1 101 ? -6.713 1.608 16.515 1.00 93.50 101 ALA A O 1
ATOM 782 N N . THR A 1 102 ? -8.952 1.633 16.613 1.00 92.19 102 THR A N 1
ATOM 783 C CA . THR A 1 102 ? -9.141 1.778 15.160 1.00 92.19 102 THR A CA 1
ATOM 784 C C . THR A 1 102 ? -8.617 3.109 14.627 1.00 92.19 102 THR A C 1
ATOM 786 O O . THR A 1 102 ? -7.986 3.132 13.575 1.00 92.19 102 THR A O 1
ATOM 789 N N . GLU A 1 103 ? -8.816 4.207 15.360 1.00 93.00 103 GLU A N 1
ATOM 790 C CA . GLU A 1 103 ? -8.276 5.526 15.006 1.00 93.00 103 GLU A CA 1
ATOM 791 C C . GLU A 1 103 ? -6.746 5.531 15.084 1.00 93.00 103 GLU A C 1
ATOM 793 O O . GLU A 1 103 ? -6.079 6.048 14.189 1.00 93.00 103 GLU A O 1
ATOM 798 N N . SER A 1 104 ? -6.181 4.886 16.110 1.00 93.88 104 SER A N 1
ATOM 799 C CA . SER A 1 104 ? -4.731 4.729 16.246 1.00 93.88 104 SER A CA 1
ATOM 800 C C . SER A 1 104 ? -4.150 3.916 15.090 1.00 93.88 104 SER A C 1
ATOM 802 O O . SER A 1 104 ? -3.162 4.337 14.497 1.00 93.88 104 SER A O 1
ATOM 804 N N . LEU A 1 105 ? -4.785 2.795 14.723 1.00 92.00 105 LEU A N 1
ATOM 805 C CA . LEU A 1 105 ? -4.385 1.966 13.580 1.00 92.00 105 LEU A CA 1
ATOM 806 C C . LEU A 1 105 ? -4.460 2.745 12.258 1.00 92.00 105 LEU A C 1
ATOM 808 O O . LEU A 1 105 ? -3.549 2.643 11.437 1.00 92.00 105 LEU A O 1
ATOM 812 N N . ALA A 1 106 ? -5.490 3.569 12.056 1.00 90.81 106 ALA A N 1
ATOM 813 C CA . ALA A 1 106 ? -5.610 4.402 10.858 1.00 90.81 106 ALA A CA 1
ATOM 814 C C . ALA A 1 106 ? -4.485 5.451 10.735 1.00 90.81 106 ALA A C 1
ATOM 816 O O . ALA A 1 106 ? -4.159 5.870 9.627 1.00 90.81 106 ALA A O 1
ATOM 817 N N . GLY A 1 107 ? -3.878 5.860 11.855 1.00 91.06 107 GLY A N 1
ATOM 818 C CA . GLY A 1 107 ? -2.744 6.787 11.883 1.00 91.06 107 GLY A CA 1
ATOM 819 C C . GLY A 1 107 ? -1.371 6.141 11.661 1.00 91.06 107 GLY A C 1
ATOM 820 O O . GLY A 1 107 ? -0.384 6.861 11.501 1.00 91.06 107 GLY A O 1
ATOM 821 N N . ILE A 1 108 ? -1.272 4.806 11.658 1.00 93.81 108 ILE A N 1
ATOM 822 C CA . ILE A 1 108 ? 0.007 4.107 11.476 1.00 93.81 108 ILE A CA 1
ATOM 823 C C . ILE A 1 108 ? 0.451 4.188 10.002 1.00 93.81 108 ILE A C 1
ATOM 825 O O . ILE A 1 108 ? -0.337 3.885 9.105 1.00 93.81 108 ILE A O 1
ATOM 829 N N . PRO A 1 109 ? 1.725 4.529 9.720 1.00 92.44 109 PRO A N 1
ATOM 830 C CA . PRO A 1 109 ? 2.268 4.512 8.363 1.00 92.44 109 PRO A CA 1
ATOM 831 C C . PRO A 1 109 ? 2.210 3.123 7.711 1.00 92.44 109 PRO A C 1
ATOM 833 O O . PRO A 1 109 ? 2.540 2.117 8.341 1.00 92.44 109 PRO A O 1
ATOM 836 N N . SER A 1 110 ? 1.913 3.067 6.410 1.00 91.75 110 SER A N 1
ATOM 837 C CA . SER A 1 110 ? 1.808 1.806 5.654 1.00 91.75 110 SER A CA 1
ATOM 838 C C . SER A 1 110 ? 3.072 0.936 5.706 1.00 91.75 110 SER A C 1
ATOM 840 O O . SER A 1 110 ? 2.970 -0.290 5.723 1.00 91.75 110 SER A O 1
ATOM 842 N N . ILE A 1 111 ? 4.261 1.543 5.804 1.00 92.62 111 ILE A N 1
ATOM 843 C CA . ILE A 1 111 ? 5.537 0.815 5.899 1.00 92.62 111 ILE A CA 1
ATOM 844 C C . ILE A 1 111 ? 5.615 -0.086 7.138 1.00 92.62 111 ILE A C 1
ATOM 846 O O . ILE A 1 111 ? 6.200 -1.166 7.075 1.00 92.62 111 ILE A O 1
ATOM 850 N N . ILE A 1 112 ? 4.995 0.320 8.252 1.00 92.94 112 ILE A N 1
ATOM 851 C CA . ILE A 1 112 ? 4.993 -0.479 9.481 1.00 92.94 112 ILE A CA 1
ATOM 852 C C . ILE A 1 112 ? 4.146 -1.735 9.287 1.00 92.94 112 ILE A C 1
ATOM 854 O O . ILE A 1 112 ? 4.569 -2.810 9.703 1.00 92.94 112 ILE A O 1
ATOM 858 N N . TYR A 1 113 ? 3.006 -1.632 8.598 1.00 88.81 113 TYR A N 1
ATOM 859 C CA . TYR A 1 113 ? 2.184 -2.798 8.272 1.00 88.81 113 TYR A CA 1
ATOM 860 C C . TYR A 1 113 ? 2.920 -3.791 7.365 1.00 88.81 113 TYR A C 1
ATOM 862 O O . TYR A 1 113 ? 2.865 -4.993 7.622 1.00 88.81 113 TYR A O 1
ATOM 870 N N . GLY A 1 114 ? 3.674 -3.305 6.372 1.00 88.94 114 GLY A N 1
ATOM 871 C CA . GLY A 1 114 ? 4.492 -4.165 5.504 1.00 88.94 114 GLY A CA 1
ATOM 872 C C . GLY A 1 114 ? 5.609 -4.893 6.262 1.00 88.94 114 GLY A C 1
ATOM 873 O O . GLY A 1 114 ? 5.767 -6.109 6.142 1.00 88.94 114 GLY A O 1
ATOM 874 N N . LEU A 1 115 ? 6.349 -4.168 7.109 1.00 91.75 115 LEU A N 1
ATOM 875 C CA . LEU A 1 115 ? 7.404 -4.760 7.940 1.00 91.75 115 LEU A CA 1
ATOM 876 C C . LEU A 1 115 ? 6.839 -5.750 8.966 1.00 91.75 115 LEU A C 1
ATOM 878 O O . LEU A 1 115 ? 7.406 -6.826 9.157 1.00 91.75 115 LEU A O 1
ATOM 882 N N . PHE A 1 116 ? 5.708 -5.421 9.597 1.00 90.44 116 PHE A N 1
ATOM 883 C CA . PHE A 1 116 ? 5.019 -6.327 10.513 1.00 90.44 116 PHE A CA 1
ATOM 884 C C . PHE A 1 116 ? 4.592 -7.616 9.808 1.00 90.44 116 PHE A C 1
ATOM 886 O O . PHE A 1 116 ? 4.846 -8.694 10.339 1.00 90.44 116 PHE A O 1
ATOM 893 N N . GLY A 1 117 ? 4.013 -7.520 8.606 1.00 88.88 117 GLY A N 1
ATOM 894 C CA . GLY A 1 117 ? 3.637 -8.686 7.804 1.00 88.88 117 GLY A CA 1
ATOM 895 C C . GLY A 1 117 ? 4.825 -9.616 7.557 1.00 88.88 117 GLY A C 1
ATOM 896 O O . GLY A 1 117 ? 4.748 -10.812 7.837 1.00 88.88 117 GLY A O 1
ATOM 897 N N . THR A 1 118 ? 5.972 -9.056 7.169 1.00 89.00 118 THR A N 1
ATOM 898 C CA . THR A 1 118 ? 7.198 -9.843 6.974 1.00 89.00 118 THR A CA 1
ATOM 899 C C . THR A 1 118 ? 7.653 -10.519 8.273 1.00 89.00 118 THR A C 1
ATOM 901 O O . THR A 1 118 ? 7.919 -11.719 8.298 1.00 89.00 118 THR A O 1
ATOM 904 N N . VAL A 1 119 ? 7.719 -9.789 9.389 1.00 91.19 119 VAL A N 1
ATOM 905 C CA . VAL A 1 119 ? 8.174 -10.355 10.673 1.00 91.19 119 VAL A CA 1
ATOM 906 C C . VAL A 1 119 ? 7.205 -11.420 11.197 1.00 91.19 119 VAL A C 1
ATOM 908 O O . VAL A 1 119 ? 7.629 -12.467 11.693 1.00 91.19 119 VAL A O 1
ATOM 911 N N . PHE A 1 120 ? 5.903 -11.187 11.083 1.00 91.19 120 PHE A N 1
ATOM 912 C CA . PHE A 1 120 ? 4.893 -12.088 11.617 1.00 91.19 120 PHE A CA 1
ATOM 913 C C . PHE A 1 120 ? 4.739 -13.344 10.752 1.00 91.19 120 PHE A C 1
ATOM 915 O O . PHE A 1 120 ? 4.892 -14.459 11.249 1.00 91.19 120 PHE A O 1
ATOM 922 N N . PHE A 1 121 ? 4.511 -13.191 9.449 1.00 88.81 121 PHE A N 1
ATOM 923 C CA . PHE A 1 121 ? 4.278 -14.338 8.574 1.00 88.81 121 PHE A CA 1
ATOM 924 C C . PHE A 1 121 ? 5.581 -15.062 8.213 1.00 88.81 121 PHE A C 1
ATOM 926 O O . PHE A 1 121 ? 5.639 -16.286 8.326 1.00 88.81 121 PHE A O 1
ATOM 933 N N . VAL A 1 122 ? 6.652 -14.335 7.872 1.00 88.38 122 VAL A N 1
ATOM 934 C CA . VAL A 1 122 ? 7.909 -14.955 7.410 1.00 88.38 122 VAL A CA 1
ATOM 935 C C . VAL A 1 122 ? 8.792 -15.411 8.557 1.00 88.38 122 VAL A C 1
ATOM 937 O O . VAL A 1 122 ? 9.225 -16.560 8.579 1.00 88.38 122 VAL A O 1
ATOM 940 N N . SER A 1 123 ? 9.063 -14.537 9.526 1.00 87.75 123 SER A N 1
ATOM 941 C CA . SER A 1 123 ? 9.995 -14.874 10.612 1.00 87.75 123 SER A CA 1
ATOM 942 C C . SER A 1 123 ? 9.332 -15.709 11.711 1.00 87.75 123 SER A C 1
ATOM 944 O O . SER A 1 123 ? 9.864 -16.742 12.118 1.00 87.75 123 SER A O 1
ATOM 946 N N . THR A 1 124 ? 8.143 -15.302 12.168 1.00 90.56 124 THR A N 1
ATOM 947 C CA . THR A 1 124 ? 7.484 -15.938 13.325 1.00 90.56 124 THR A CA 1
ATOM 948 C C . THR A 1 124 ? 6.774 -17.230 12.937 1.00 90.56 124 THR A C 1
ATOM 950 O O . THR A 1 124 ? 7.004 -18.271 13.550 1.00 90.56 124 THR A O 1
ATOM 953 N N . LEU A 1 125 ? 5.938 -17.187 11.895 1.00 89.94 125 LEU A N 1
ATOM 954 C CA . LEU A 1 125 ? 5.174 -18.349 11.432 1.00 89.94 125 LEU A CA 1
ATOM 955 C C . LEU A 1 125 ? 5.961 -19.254 10.469 1.00 89.94 125 LEU A C 1
ATOM 957 O O . LEU A 1 125 ? 5.466 -20.320 10.106 1.00 89.94 125 LEU A O 1
ATOM 961 N N . LYS A 1 126 ? 7.181 -18.858 10.070 1.00 88.19 126 LYS A N 1
ATOM 962 C CA . LYS A 1 126 ? 8.027 -19.562 9.083 1.00 88.19 126 LYS A CA 1
ATOM 963 C C . LYS A 1 126 ? 7.310 -19.844 7.759 1.00 88.19 126 LYS A C 1
ATOM 965 O O . LYS A 1 126 ? 7.684 -20.763 7.029 1.00 88.19 126 LYS A O 1
ATOM 970 N N . LEU A 1 127 ? 6.287 -19.053 7.441 1.00 79.81 127 LEU A N 1
ATOM 971 C CA . LEU A 1 127 ? 5.628 -19.100 6.149 1.00 79.81 1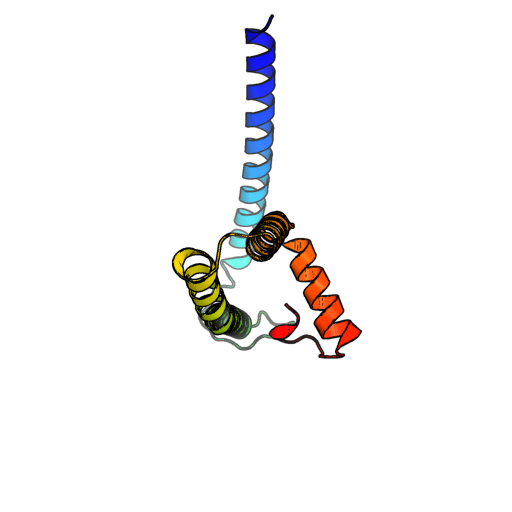27 LEU A CA 1
ATOM 972 C C . LEU A 1 127 ? 6.575 -18.399 5.186 1.00 79.81 127 LEU A C 1
ATOM 974 O O . LEU A 1 127 ? 6.825 -17.207 5.317 1.00 79.81 127 LEU A O 1
ATOM 978 N N . GLN A 1 128 ? 7.171 -19.145 4.260 1.0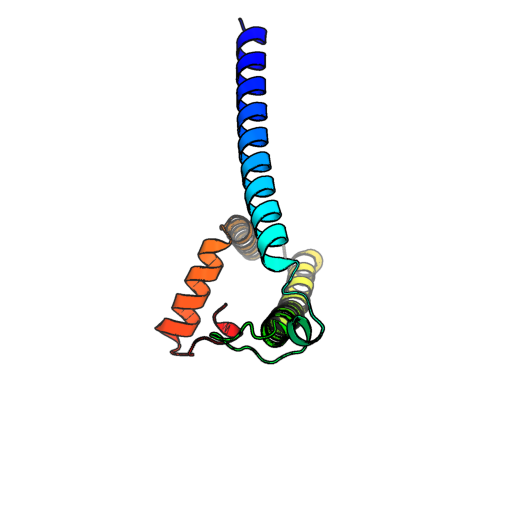0 80.94 128 GLN A N 1
ATOM 979 C CA . GLN A 1 128 ? 8.037 -18.551 3.243 1.00 80.94 128 GLN A CA 1
ATOM 980 C C . GLN A 1 128 ? 7.324 -17.40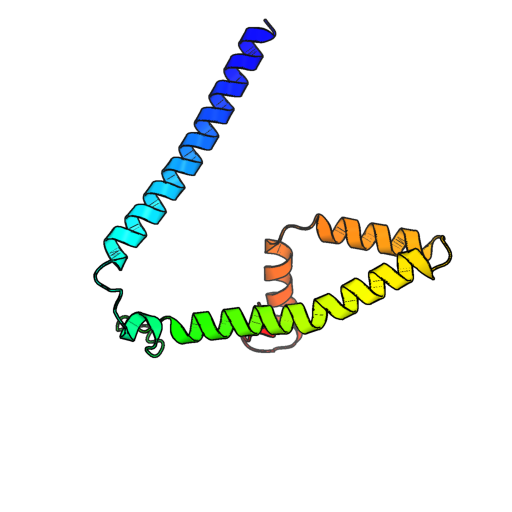6 2.504 1.00 80.94 128 GLN A C 1
ATOM 982 O O . GLN A 1 128 ? 6.101 -17.255 2.601 1.00 80.94 128 GLN A O 1
ATOM 987 N N . PHE A 1 129 ? 8.088 -16.603 1.759 1.00 76.81 129 PHE A N 1
ATOM 988 C CA . PHE A 1 129 ? 7.532 -15.503 0.971 1.00 76.81 129 PHE A CA 1
ATOM 989 C C . PHE A 1 129 ? 6.339 -15.983 0.140 1.00 76.81 129 PHE A C 1
ATOM 991 O O . PHE A 1 129 ? 6.455 -16.871 -0.703 1.00 76.81 129 PHE A O 1
ATOM 998 N N . SER A 1 130 ? 5.174 -15.429 0.451 1.00 79.94 130 SER A N 1
ATOM 999 C CA . SER A 1 130 ? 3.880 -15.843 -0.077 1.00 79.94 130 SER A CA 1
ATOM 1000 C C . SER A 1 130 ? 2.938 -14.647 -0.133 1.00 79.94 130 SER A C 1
ATOM 1002 O O . SER A 1 130 ? 3.211 -13.595 0.436 1.00 79.94 130 SER A O 1
ATOM 1004 N N . ILE A 1 131 ? 1.781 -14.827 -0.767 1.00 78.25 131 ILE A N 1
ATOM 1005 C CA . ILE A 1 131 ? 0.735 -13.795 -0.879 1.00 78.25 131 ILE A CA 1
ATOM 1006 C C . ILE A 1 131 ? 0.330 -13.228 0.498 1.00 78.25 131 ILE A C 1
ATOM 1008 O O . ILE A 1 131 ? -0.098 -12.085 0.606 1.00 78.25 131 ILE A O 1
ATOM 1012 N N . VAL A 1 132 ? 0.476 -14.021 1.564 1.00 74.69 132 VAL A N 1
ATOM 1013 C CA . VAL A 1 132 ? 0.074 -13.650 2.927 1.00 74.69 132 VAL A CA 1
ATOM 1014 C C . VAL A 1 132 ? 1.149 -12.827 3.649 1.00 74.69 132 VAL A C 1
ATOM 1016 O O . VAL A 1 132 ? 0.826 -12.085 4.572 1.00 74.69 132 VAL A O 1
ATOM 1019 N N . SER A 1 133 ? 2.424 -12.925 3.246 1.00 69.06 133 SER A N 1
ATOM 1020 C CA . SER A 1 133 ? 3.525 -12.194 3.895 1.00 69.06 133 SER A CA 1
ATOM 1021 C C . SER A 1 133 ? 3.631 -10.717 3.503 1.00 69.06 133 SER A C 1
ATOM 1023 O O . SER A 1 133 ? 4.413 -9.992 4.125 1.00 69.06 133 SER A O 1
ATOM 1025 N N . GLY A 1 134 ? 2.836 -10.285 2.521 1.00 58.34 134 GLY A N 1
ATOM 1026 C CA . GLY A 1 134 ? 2.909 -8.967 1.890 1.00 58.34 134 GLY A CA 1
ATOM 1027 C C . GLY A 1 134 ? 3.211 -9.082 0.408 1.00 58.34 134 GLY A C 1
ATOM 1028 O O . GLY A 1 134 ? 4.241 -9.713 0.083 1.00 58.34 134 GLY A O 1
#